Protein AF-A0A2N7VJ73-F1 (afdb_monomer)

Foldseek 3Di:
DVVVVVVVVVVVVVVLVVLLVVLVWDKDFPDDDDPDTDIDTDDDVSSVVSSVVVVVVVVVVPDDD

Organism: NCBI:txid564714

Structure (mmCIF, N/CA/C/O backbone):
data_AF-A0A2N7VJ73-F1
#
_entry.id   AF-A0A2N7VJ73-F1
#
loop_
_atom_site.group_PDB
_atom_site.id
_atom_site.type_symbol
_atom_site.label_atom_id
_atom_site.label_alt_id
_atom_site.label_comp_id
_atom_site.label_asym_id
_atom_site.label_entity_id
_atom_site.label_seq_id
_atom_site.pdbx_PDB_ins_code
_atom_site.Cartn_x
_atom_site.Cartn_y
_atom_site.Cartn_z
_atom_site.occupancy
_atom_site.B_iso_or_equiv
_atom_site.auth_seq_id
_atom_site.auth_comp_id
_atom_site.auth_asym_id
_atom_site.auth_atom_id
_atom_site.pdbx_PDB_model_num
ATOM 1 N N . MET A 1 1 ? -16.330 24.366 -5.050 1.00 54.88 1 MET A N 1
ATOM 2 C CA . MET A 1 1 ? -14.883 24.192 -5.296 1.00 54.88 1 MET A CA 1
ATOM 3 C C . MET A 1 1 ? -14.257 23.147 -4.363 1.00 54.88 1 MET A C 1
ATOM 5 O O . MET A 1 1 ? -13.571 22.273 -4.862 1.00 54.88 1 MET A O 1
AT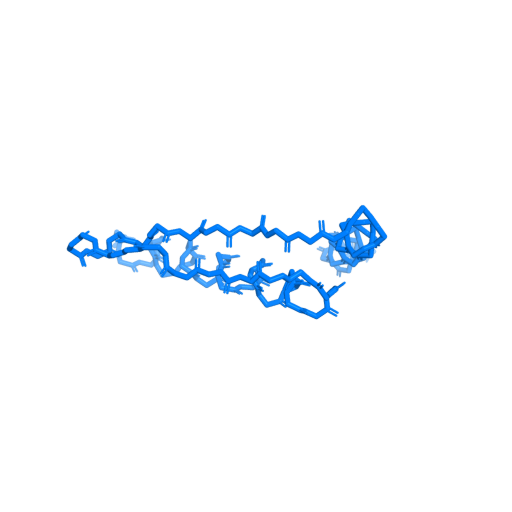OM 9 N N . SER A 1 2 ? -14.540 23.139 -3.051 1.00 60.03 2 SER A N 1
ATOM 10 C CA . SER A 1 2 ? -13.883 22.221 -2.090 1.00 60.03 2 SER A CA 1
ATOM 11 C C . SER A 1 2 ? -14.239 20.729 -2.218 1.00 60.03 2 SER A C 1
ATOM 13 O O . SER A 1 2 ? -13.442 19.888 -1.834 1.00 60.03 2 SER A O 1
ATOM 15 N N . SER A 1 3 ? -15.405 20.375 -2.775 1.00 62.88 3 SER A N 1
ATOM 16 C CA . SER A 1 3 ? -15.851 18.970 -2.856 1.00 62.88 3 SER A CA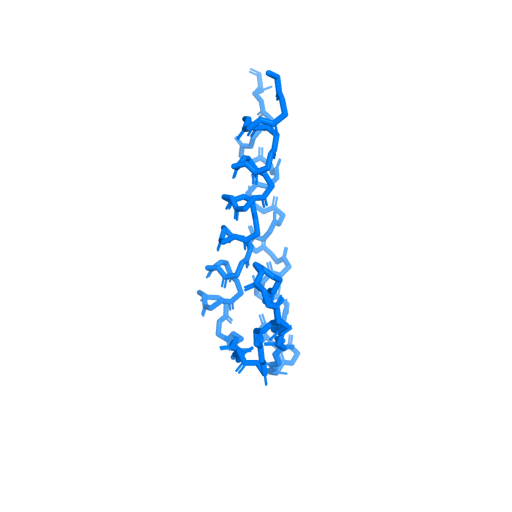 1
ATOM 17 C C . SER A 1 3 ? -15.204 18.159 -3.989 1.00 62.88 3 SER A C 1
ATOM 19 O O . SER A 1 3 ? -15.224 16.933 -3.924 1.00 62.88 3 SER A O 1
ATOM 21 N N . GLN A 1 4 ? -14.675 18.810 -5.032 1.00 62.09 4 GLN A N 1
ATOM 22 C CA . GLN A 1 4 ? -14.030 18.120 -6.162 1.00 62.09 4 GLN A CA 1
ATOM 23 C C . GLN A 1 4 ? -12.591 17.723 -5.827 1.00 62.09 4 GLN A C 1
ATOM 25 O O . GLN A 1 4 ? -12.227 16.571 -6.032 1.00 62.09 4 GLN A O 1
ATOM 30 N N . ALA A 1 5 ? -11.827 18.629 -5.207 1.00 63.97 5 ALA A N 1
ATOM 31 C CA . ALA A 1 5 ? -10.448 18.366 -4.801 1.00 63.97 5 ALA A CA 1
ATOM 32 C C . ALA A 1 5 ? -10.341 17.174 -3.832 1.00 63.97 5 ALA A C 1
ATOM 34 O O . ALA A 1 5 ? -9.500 16.304 -4.018 1.00 63.97 5 ALA A O 1
ATOM 35 N N . THR A 1 6 ? -11.248 17.068 -2.852 1.00 63.56 6 THR A N 1
ATOM 36 C CA . THR A 1 6 ? -11.272 15.933 -1.911 1.00 63.56 6 THR A CA 1
ATOM 37 C C . THR A 1 6 ? -11.595 14.606 -2.597 1.00 63.56 6 THR A C 1
ATOM 39 O O . THR A 1 6 ? -11.082 13.566 -2.191 1.00 63.56 6 THR A O 1
ATOM 42 N N . LYS A 1 7 ? -12.433 14.629 -3.641 1.00 67.88 7 LYS A N 1
ATOM 43 C CA . LYS A 1 7 ? -12.777 13.427 -4.405 1.00 67.88 7 LYS A CA 1
ATOM 44 C C . LYS A 1 7 ? -11.583 12.957 -5.239 1.00 67.88 7 LYS A C 1
ATOM 46 O O . LYS A 1 7 ? -11.187 11.813 -5.101 1.00 67.88 7 LYS A O 1
ATOM 51 N N . GLN A 1 8 ? -10.927 13.867 -5.959 1.00 69.94 8 GLN A N 1
ATOM 52 C CA . GLN A 1 8 ? -9.723 13.559 -6.742 1.00 69.94 8 GLN A CA 1
ATOM 53 C C . GLN A 1 8 ? -8.555 13.043 -5.894 1.00 69.94 8 GLN A C 1
ATOM 55 O O . GLN A 1 8 ? -7.868 12.121 -6.314 1.00 69.94 8 GLN A O 1
ATOM 60 N N . THR A 1 9 ? -8.338 13.584 -4.690 1.00 73.38 9 THR A N 1
ATOM 61 C CA . THR A 1 9 ? -7.324 13.032 -3.775 1.00 73.38 9 THR A CA 1
ATOM 62 C C . THR A 1 9 ? -7.690 11.627 -3.296 1.00 73.38 9 THR A C 1
ATOM 64 O O . THR A 1 9 ? -6.804 10.794 -3.155 1.00 73.38 9 THR A O 1
ATOM 67 N N . THR A 1 10 ? -8.976 11.352 -3.055 1.00 75.56 10 THR A N 1
ATOM 68 C CA . THR A 1 10 ? -9.430 10.017 -2.627 1.00 75.56 10 THR A CA 1
ATOM 69 C C . THR A 1 10 ? -9.241 8.996 -3.745 1.00 75.56 10 THR A C 1
ATOM 71 O O . THR A 1 10 ? -8.671 7.940 -3.499 1.00 75.56 10 THR A O 1
ATOM 74 N N . ASP A 1 11 ? -9.641 9.354 -4.966 1.00 81.38 11 ASP A N 1
ATOM 75 C CA . ASP A 1 11 ? -9.506 8.503 -6.150 1.00 81.38 11 ASP A CA 1
ATOM 76 C C . ASP A 1 11 ? -8.016 8.177 -6.406 1.00 81.38 11 ASP A C 1
ATOM 78 O O . ASP A 1 11 ? -7.649 7.013 -6.527 1.00 81.38 11 ASP A O 1
ATOM 82 N N . ALA A 1 12 ? -7.123 9.174 -6.316 1.00 85.06 12 ALA A N 1
ATOM 83 C CA . ALA A 1 12 ? -5.679 8.962 -6.459 1.00 85.06 12 ALA A CA 1
ATOM 84 C C . ALA A 1 12 ? -5.072 8.061 -5.364 1.00 85.06 12 ALA A C 1
ATOM 86 O O . ALA A 1 12 ? -4.122 7.319 -5.617 1.00 85.06 12 ALA A O 1
ATOM 87 N N . VAL A 1 13 ? -5.589 8.127 -4.132 1.00 90.12 13 V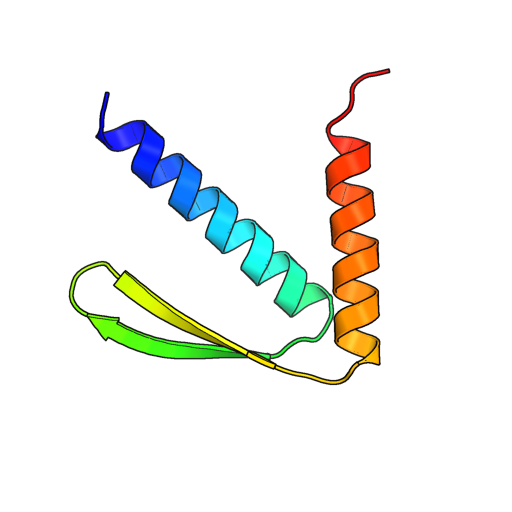AL A N 1
ATOM 88 C CA . VAL A 1 13 ? -5.153 7.231 -3.050 1.00 90.12 13 VAL A CA 1
ATOM 89 C C . VAL A 1 13 ? -5.621 5.803 -3.322 1.00 90.12 13 VAL A C 1
ATOM 91 O O . VAL A 1 13 ? -4.826 4.874 -3.172 1.00 90.12 13 VAL A O 1
ATOM 94 N N . ASP A 1 14 ? -6.871 5.614 -3.743 1.00 92.50 14 ASP A N 1
ATOM 95 C CA . ASP A 1 14 ? -7.408 4.290 -4.057 1.00 92.50 14 ASP A CA 1
ATOM 96 C C . ASP A 1 14 ? -6.648 3.635 -5.230 1.00 92.50 14 ASP A C 1
ATOM 98 O O . ASP A 1 14 ? 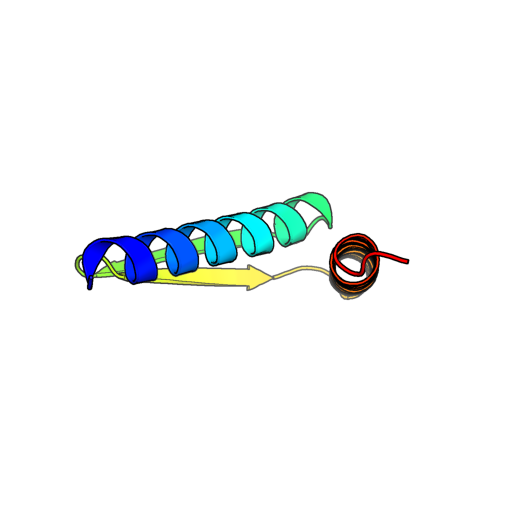-6.290 2.458 -5.119 1.00 92.50 14 ASP A O 1
ATOM 102 N N . ASP A 1 15 ? -6.275 4.405 -6.260 1.00 93.88 15 ASP A N 1
ATOM 103 C CA . ASP A 1 15 ? -5.461 3.942 -7.395 1.00 93.88 15 ASP A CA 1
ATOM 104 C C . ASP A 1 15 ? -4.073 3.440 -6.951 1.00 93.88 15 ASP A C 1
ATOM 106 O O . ASP A 1 15 ? -3.618 2.360 -7.340 1.00 93.88 15 ASP A O 1
ATOM 110 N N . VAL A 1 16 ? -3.390 4.190 -6.078 1.00 95.06 16 VAL A N 1
ATOM 111 C CA . VAL A 1 16 ? -2.076 3.793 -5.539 1.00 95.06 16 VAL A CA 1
ATOM 112 C C . VAL A 1 16 ? -2.186 2.526 -4.689 1.00 95.06 16 VAL A C 1
ATOM 114 O O . VAL A 1 16 ? -1.320 1.648 -4.750 1.00 95.06 16 VAL A O 1
ATOM 117 N N . LEU A 1 17 ? -3.251 2.403 -3.894 1.00 96.81 17 LEU A N 1
ATOM 118 C CA . LEU A 1 17 ? -3.486 1.215 -3.078 1.00 96.81 17 LEU A CA 1
ATOM 119 C C . LEU A 1 17 ? -3.837 -0.007 -3.930 1.00 96.81 17 LEU A C 1
ATOM 121 O O . LEU A 1 17 ? -3.444 -1.122 -3.587 1.00 96.81 17 LEU A O 1
ATOM 125 N N . GLU A 1 18 ? -4.564 0.169 -5.030 1.00 96.81 18 GLU A N 1
ATOM 126 C CA . GLU A 1 18 ? -4.810 -0.894 -6.002 1.00 96.81 18 GLU A CA 1
ATOM 127 C C . GLU A 1 18 ? -3.509 -1.351 -6.667 1.00 96.81 18 GLU A C 1
ATOM 129 O O . GLU A 1 18 ? -3.220 -2.550 -6.692 1.00 96.81 18 GLU A O 1
ATOM 134 N N . LEU A 1 19 ? -2.661 -0.411 -7.089 1.00 97.62 19 LEU A N 1
ATOM 135 C CA . LEU A 1 19 ? -1.346 -0.711 -7.650 1.00 97.62 19 LEU A CA 1
ATOM 136 C C . LEU A 1 19 ? -0.471 -1.515 -6.674 1.00 97.62 19 LEU A C 1
ATOM 138 O O . LEU A 1 19 ? 0.164 -2.498 -7.062 1.00 97.62 19 LEU A O 1
ATOM 142 N N . ALA A 1 20 ? -0.478 -1.149 -5.389 1.00 98.19 20 ALA A N 1
ATOM 143 C CA . ALA A 1 20 ? 0.231 -1.885 -4.344 1.00 98.19 20 ALA A CA 1
ATOM 144 C C . ALA A 1 20 ? -0.283 -3.329 -4.199 1.00 98.19 20 ALA A C 1
ATOM 146 O O . ALA A 1 20 ? 0.520 -4.265 -4.131 1.00 98.19 20 ALA A O 1
ATOM 147 N N . ARG A 1 21 ? -1.608 -3.535 -4.208 1.00 98.19 21 ARG A N 1
ATOM 148 C CA . ARG A 1 21 ? -2.208 -4.882 -4.150 1.00 98.19 21 ARG A CA 1
ATOM 149 C C . ARG A 1 21 ? -1.836 -5.717 -5.372 1.00 98.19 21 ARG A C 1
ATOM 151 O O . ARG A 1 21 ? -1.436 -6.869 -5.215 1.00 98.19 21 ARG A O 1
ATOM 158 N N . ASN A 1 22 ? -1.887 -5.128 -6.564 1.00 98.25 22 ASN A N 1
ATOM 159 C CA . ASN A 1 22 ? -1.524 -5.799 -7.815 1.00 98.25 22 ASN A CA 1
ATOM 160 C C . ASN A 1 22 ? -0.040 -6.203 -7.847 1.00 98.25 22 ASN A C 1
ATOM 162 O O . ASN A 1 22 ? 0.310 -7.263 -8.365 1.00 98.25 22 ASN A O 1
ATOM 166 N N . ALA A 1 23 ? 0.831 -5.412 -7.218 1.00 98.38 23 ALA A N 1
ATOM 167 C CA . ALA A 1 23 ? 2.245 -5.737 -7.043 1.00 98.38 23 ALA A CA 1
ATOM 168 C C . ALA A 1 23 ? 2.518 -6.826 -5.982 1.00 98.38 23 ALA A C 1
ATOM 170 O O . ALA A 1 23 ? 3.660 -7.270 -5.825 1.00 98.38 23 ALA A O 1
ATOM 171 N N . GLY A 1 24 ? 1.489 -7.280 -5.260 1.00 98.12 24 GLY A N 1
ATOM 172 C CA . GLY A 1 24 ? 1.597 -8.298 -4.218 1.00 98.12 24 GLY A CA 1
ATOM 173 C C . GLY A 1 24 ? 2.024 -7.746 -2.858 1.00 98.12 24 GLY A C 1
ATOM 174 O O . GLY A 1 24 ? 2.643 -8.474 -2.077 1.00 98.12 24 GLY A O 1
ATOM 175 N N . LEU A 1 25 ? 1.754 -6.466 -2.584 1.00 98.69 25 LEU A N 1
ATOM 176 C CA . LEU A 1 25 ? 1.856 -5.891 -1.244 1.00 98.69 25 LEU A CA 1
ATOM 177 C C . LEU A 1 25 ? 0.542 -6.104 -0.481 1.00 98.69 25 LEU A C 1
ATOM 179 O O . LEU A 1 25 ? -0.553 -6.039 -1.043 1.00 98.69 25 LEU A O 1
ATOM 183 N N . LEU A 1 26 ? 0.655 -6.333 0.824 1.00 98.50 26 LEU A N 1
ATOM 184 C CA . LEU A 1 26 ? -0.474 -6.355 1.741 1.00 98.50 26 LEU A CA 1
ATOM 185 C C . LEU A 1 26 ? -0.858 -4.917 2.092 1.00 98.50 26 LEU A C 1
ATOM 187 O O . LEU A 1 26 ? -0.026 -4.165 2.595 1.00 98.50 26 LEU A O 1
ATOM 191 N N . VAL A 1 27 ? -2.124 -4.570 1.871 1.00 98.06 27 VAL A N 1
ATOM 192 C CA . VAL A 1 27 ? -2.723 -3.308 2.316 1.00 98.06 27 VAL A CA 1
ATOM 193 C C . VAL A 1 27 ? -3.684 -3.603 3.462 1.00 98.06 27 VAL A C 1
ATOM 195 O O . VAL A 1 27 ? -4.697 -4.273 3.253 1.00 98.06 27 VAL A O 1
ATOM 198 N N . THR A 1 28 ? -3.394 -3.074 4.648 1.00 97.81 28 THR A N 1
ATOM 199 C CA . THR A 1 28 ? -4.199 -3.269 5.863 1.00 97.81 28 THR A CA 1
ATOM 200 C C . THR A 1 28 ? -4.835 -1.950 6.284 1.00 97.81 28 THR A C 1
ATOM 202 O O . THR A 1 28 ? -4.181 -0.914 6.240 1.00 97.81 28 THR A O 1
ATOM 205 N N . LEU A 1 29 ? -6.111 -1.974 6.683 1.00 96.94 29 LEU A N 1
ATOM 206 C CA . LEU A 1 29 ? -6.757 -0.851 7.366 1.00 96.94 29 LEU A CA 1
ATOM 207 C C . LEU A 1 29 ? -6.544 -1.012 8.870 1.00 96.94 29 LEU A C 1
ATOM 209 O O . LEU A 1 29 ? -7.175 -1.863 9.493 1.00 96.94 29 LEU A O 1
ATOM 213 N N . ASP A 1 30 ? -5.671 -0.188 9.437 1.00 97.19 30 ASP A N 1
ATOM 214 C CA . ASP A 1 30 ? -5.317 -0.242 10.858 1.00 97.19 30 ASP A CA 1
ATOM 215 C C . ASP A 1 30 ? -6.343 0.494 11.726 1.00 97.19 30 ASP A C 1
ATOM 217 O O . ASP A 1 30 ? -6.519 0.189 12.905 1.00 97.19 30 ASP A O 1
ATOM 221 N N . GLY A 1 31 ? -7.057 1.456 11.139 1.00 97.25 31 GLY A N 1
ATOM 222 C CA . GLY A 1 31 ? -8.137 2.165 11.806 1.00 97.25 31 GLY A CA 1
ATOM 223 C C . GLY A 1 31 ? -8.774 3.240 10.937 1.00 97.25 31 GLY A C 1
ATOM 224 O O . GLY A 1 31 ? -8.248 3.630 9.895 1.00 97.25 31 GLY A O 1
ATOM 225 N N . GLN A 1 32 ? -9.918 3.744 11.388 1.00 97.38 32 GLN A N 1
ATOM 226 C CA . GLN A 1 32 ? -10.580 4.891 10.781 1.00 97.38 32 GLN A CA 1
ATOM 227 C C . GLN A 1 32 ? -11.073 5.829 11.880 1.00 97.38 32 GLN A C 1
ATOM 229 O O . GLN A 1 32 ? -11.818 5.414 12.769 1.00 97.38 32 GLN A O 1
ATOM 234 N N . ILE A 1 33 ? -10.675 7.098 11.805 1.00 95.38 33 ILE A N 1
ATOM 235 C CA . ILE A 1 33 ? -11.135 8.144 12.723 1.00 95.38 33 ILE A CA 1
ATOM 236 C C . ILE A 1 33 ? -11.854 9.203 11.893 1.00 95.38 33 ILE A C 1
ATOM 238 O O . ILE A 1 33 ? -1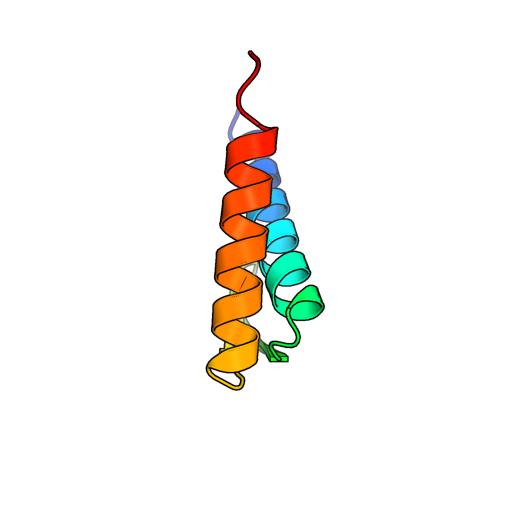1.264 9.892 11.062 1.00 95.38 33 ILE A O 1
ATOM 242 N N . GLY A 1 34 ? -13.168 9.319 12.090 1.00 94.25 34 GLY A N 1
ATOM 243 C CA . GLY A 1 34 ? -14.007 10.162 11.241 1.00 94.25 34 GLY A CA 1
ATOM 244 C C . GLY A 1 34 ? -13.950 9.713 9.775 1.00 94.25 34 GLY A C 1
ATOM 245 O O . GLY A 1 34 ? -14.362 8.601 9.441 1.00 94.25 34 GLY A O 1
ATOM 246 N N . ARG A 1 35 ? -13.460 10.591 8.892 1.00 87.75 35 ARG A N 1
ATOM 247 C CA . ARG A 1 35 ? -13.295 10.311 7.451 1.00 87.75 35 ARG A CA 1
ATOM 248 C C . ARG A 1 35 ? -11.879 9.863 7.078 1.00 87.75 35 ARG A C 1
ATOM 250 O O . ARG A 1 35 ? -11.677 9.475 5.934 1.00 87.75 35 ARG A O 1
ATOM 257 N N . GLU A 1 36 ? -10.940 9.917 8.019 1.00 91.38 36 GLU A N 1
ATOM 258 C CA . GLU A 1 36 ? -9.537 9.584 7.786 1.00 91.38 36 GLU A CA 1
ATOM 259 C C . GLU A 1 36 ? -9.308 8.085 7.978 1.00 91.38 36 GLU A C 1
ATOM 261 O O . GLU A 1 36 ? -9.673 7.529 9.020 1.00 91.38 36 GLU A O 1
ATOM 266 N N . LYS A 1 37 ? -8.701 7.436 6.982 1.00 93.56 37 LYS A N 1
ATOM 267 C CA . LYS A 1 37 ? -8.310 6.024 7.033 1.00 93.56 37 LYS A CA 1
ATOM 268 C C . LYS A 1 37 ? -6.811 5.925 7.297 1.00 93.56 37 LYS A C 1
ATOM 270 O O . LYS A 1 37 ? -6.017 6.531 6.588 1.00 93.56 37 LYS A O 1
ATOM 275 N N . TYR A 1 38 ? -6.429 5.103 8.264 1.00 95.56 38 TYR A N 1
ATOM 276 C CA . TYR A 1 38 ? -5.036 4.792 8.568 1.00 95.56 38 TYR A CA 1
ATOM 277 C C . TYR A 1 38 ? -4.718 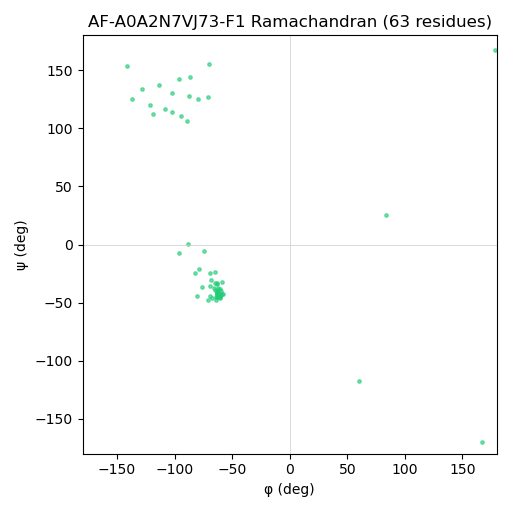3.421 7.993 1.00 95.56 38 TYR A C 1
ATOM 279 O O . TYR A 1 38 ? -5.321 2.427 8.401 1.00 95.56 38 TYR A O 1
ATOM 287 N N . GLN A 1 39 ? -3.827 3.379 7.005 1.00 96.31 39 GLN A N 1
ATOM 288 C CA . GLN A 1 39 ? -3.527 2.158 6.270 1.00 96.31 39 GLN A CA 1
ATOM 289 C C . GLN A 1 39 ? -2.027 1.880 6.228 1.00 96.31 39 GLN A C 1
ATOM 291 O O . GLN A 1 39 ? -1.234 2.760 5.896 1.00 96.31 39 GLN A O 1
ATOM 296 N N . SER A 1 40 ? -1.664 0.631 6.503 1.00 97.50 40 SER A N 1
ATOM 297 C CA . SER A 1 40 ? -0.313 0.103 6.341 1.00 97.50 40 SER A CA 1
ATOM 298 C C . SER A 1 40 ? -0.170 -0.603 4.998 1.00 97.50 40 SER A C 1
ATOM 300 O O . SER A 1 40 ? -1.075 -1.318 4.561 1.00 97.50 40 SER A O 1
ATOM 302 N N . VAL A 1 41 ? 1.000 -0.458 4.373 1.00 98.06 41 VAL A N 1
ATOM 303 C CA . VAL A 1 41 ? 1.398 -1.225 3.186 1.00 98.06 41 VAL A CA 1
ATOM 304 C C . VAL A 1 41 ? 2.689 -1.973 3.501 1.00 98.06 41 VAL A C 1
ATOM 306 O O . VAL A 1 41 ? 3.697 -1.353 3.833 1.00 98.06 41 VAL A O 1
ATOM 309 N N . ALA A 1 42 ? 2.666 -3.302 3.420 1.00 98.06 42 ALA A N 1
ATOM 310 C CA . ALA A 1 42 ? 3.801 -4.147 3.789 1.00 98.06 42 ALA A CA 1
ATOM 311 C C . ALA A 1 42 ? 3.968 -5.339 2.839 1.00 98.06 42 ALA A C 1
ATOM 313 O O . ALA A 1 42 ? 3.013 -5.816 2.232 1.00 98.06 42 ALA A O 1
ATOM 314 N N . GLY A 1 43 ? 5.190 -5.855 2.716 1.00 97.69 43 GLY A N 1
ATOM 315 C CA . GLY A 1 43 ? 5.477 -7.027 1.894 1.00 97.69 43 GLY A CA 1
ATOM 316 C C . GLY A 1 43 ? 6.968 -7.226 1.653 1.00 97.69 43 GLY A C 1
ATOM 317 O O . GLY A 1 43 ? 7.809 -6.581 2.277 1.00 97.69 43 GLY A O 1
ATOM 318 N N . SER A 1 44 ? 7.299 -8.144 0.745 1.00 98.62 44 SER A N 1
ATOM 319 C CA . SER A 1 44 ? 8.689 -8.394 0.354 1.00 98.62 44 SER A CA 1
ATOM 320 C C . SER A 1 44 ? 9.270 -7.228 -0.455 1.00 98.62 44 SER 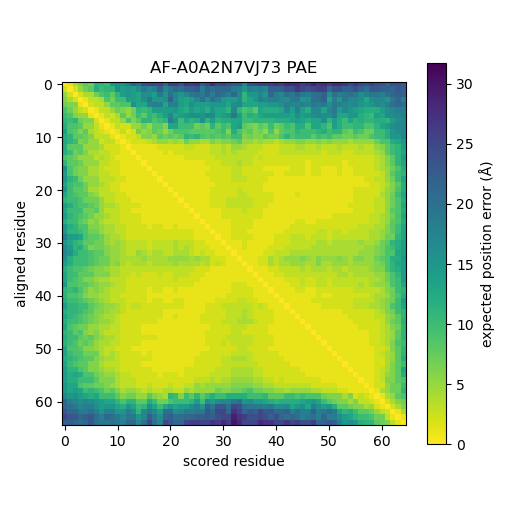A C 1
ATOM 322 O O . SER A 1 44 ? 8.540 -6.527 -1.159 1.00 98.62 44 SER A O 1
ATOM 324 N N . LEU A 1 45 ? 10.601 -7.077 -0.446 1.00 98.56 45 LEU A N 1
ATOM 325 C CA . LEU A 1 45 ? 11.279 -6.131 -1.342 1.00 98.56 45 LEU A CA 1
ATOM 326 C C . LEU A 1 45 ? 11.001 -6.439 -2.820 1.00 98.56 45 LEU A C 1
ATOM 328 O O . LEU A 1 45 ? 10.894 -5.520 -3.619 1.00 98.56 45 LEU A O 1
ATOM 332 N N . THR A 1 46 ? 10.821 -7.708 -3.196 1.00 98.62 46 THR A N 1
ATOM 333 C CA . THR A 1 46 ? 10.452 -8.084 -4.568 1.00 98.62 46 THR A CA 1
ATOM 334 C C . THR A 1 46 ? 9.086 -7.524 -4.965 1.00 98.62 46 THR A C 1
ATOM 336 O O . THR A 1 46 ? 8.956 -6.965 -6.051 1.00 98.62 46 THR A O 1
ATOM 339 N N . SER A 1 47 ? 8.080 -7.629 -4.091 1.00 98.56 47 SER A N 1
ATOM 340 C CA . SER A 1 47 ? 6.759 -7.020 -4.307 1.00 98.56 47 SER A CA 1
ATOM 341 C C . SER A 1 47 ? 6.864 -5.495 -4.379 1.00 98.56 47 SER A C 1
ATOM 343 O O . SER A 1 47 ? 6.242 -4.865 -5.228 1.00 98.56 47 SER A O 1
ATOM 345 N N . PHE A 1 48 ? 7.705 -4.899 -3.530 1.00 98.50 48 PHE A N 1
ATOM 346 C CA . PHE A 1 48 ? 7.949 -3.459 -3.551 1.00 98.50 48 PHE A CA 1
ATOM 347 C C . PHE A 1 48 ? 8.587 -2.993 -4.868 1.00 98.50 48 PHE A C 1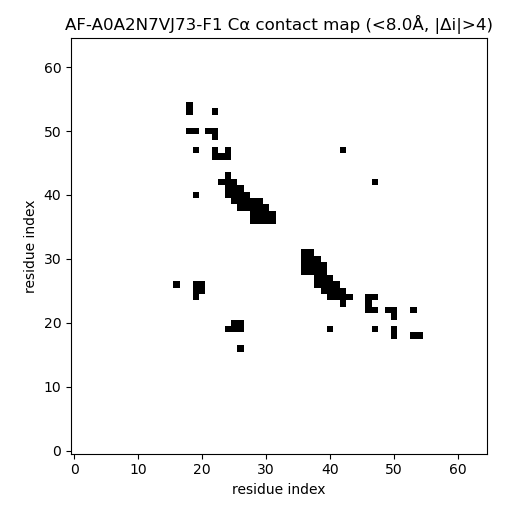
ATOM 349 O O . PHE A 1 48 ? 8.152 -1.999 -5.438 1.00 98.50 48 PHE A O 1
ATOM 356 N N . MET A 1 49 ? 9.559 -3.735 -5.406 1.00 98.50 49 MET A N 1
ATOM 357 C CA . MET A 1 49 ? 10.155 -3.414 -6.707 1.00 98.50 49 MET A CA 1
ATOM 358 C C . MET A 1 49 ? 9.130 -3.499 -7.844 1.00 98.50 49 MET A C 1
ATOM 360 O O . MET A 1 49 ? 9.071 -2.588 -8.661 1.00 98.50 49 MET A O 1
ATOM 364 N N . ARG A 1 50 ? 8.256 -4.518 -7.848 1.00 98.38 50 ARG A N 1
ATOM 365 C CA . ARG A 1 50 ? 7.154 -4.619 -8.826 1.00 98.38 50 ARG A CA 1
ATOM 366 C C . ARG A 1 50 ? 6.208 -3.424 -8.758 1.00 98.38 50 ARG A C 1
ATOM 368 O O . ARG A 1 50 ? 5.773 -2.936 -9.793 1.00 98.38 50 ARG A O 1
ATOM 375 N N . PHE A 1 51 ? 5.909 -2.947 -7.551 1.00 98.38 51 PHE A N 1
ATOM 376 C CA . PHE A 1 51 ? 5.106 -1.742 -7.357 1.00 98.38 51 PHE A CA 1
ATOM 377 C C . PHE A 1 51 ? 5.790 -0.511 -7.961 1.00 98.38 51 PHE A C 1
ATOM 379 O O . PHE A 1 51 ? 5.142 0.261 -8.660 1.00 98.38 51 PHE A O 1
ATOM 386 N N . VAL A 1 52 ? 7.096 -0.342 -7.731 1.00 97.44 52 VAL A N 1
ATOM 387 C CA . VAL A 1 52 ? 7.871 0.775 -8.293 1.00 97.44 52 VAL A CA 1
ATOM 388 C C . VAL A 1 52 ? 7.890 0.734 -9.821 1.00 97.44 52 VAL A C 1
ATOM 390 O O . VAL A 1 52 ? 7.732 1.779 -10.452 1.00 97.44 52 VAL A O 1
ATOM 393 N N . ASP A 1 53 ? 8.068 -0.444 -10.417 1.00 97.56 53 ASP A N 1
ATOM 394 C CA . ASP A 1 53 ? 8.063 -0.602 -11.873 1.00 97.56 53 ASP A CA 1
ATOM 395 C C . ASP A 1 53 ? 6.686 -0.262 -12.457 1.00 97.56 53 ASP A C 1
ATOM 397 O O . ASP A 1 53 ? 6.590 0.573 -13.354 1.00 97.56 53 ASP A O 1
ATOM 401 N N . ALA A 1 54 ? 5.614 -0.795 -11.866 1.00 96.00 54 ALA A N 1
ATOM 402 C CA . ALA A 1 54 ? 4.251 -0.493 -12.292 1.00 96.00 54 ALA A CA 1
ATOM 403 C C . ALA A 1 54 ? 3.902 1.000 -12.117 1.00 96.00 54 ALA A C 1
ATOM 405 O O . ALA A 1 54 ? 3.268 1.596 -12.981 1.00 96.00 54 ALA A O 1
ATOM 406 N N . LEU A 1 55 ? 4.375 1.645 -11.044 1.00 94.88 55 LEU A N 1
ATOM 407 C CA . LEU A 1 55 ? 4.187 3.084 -10.830 1.00 94.88 55 LEU A CA 1
ATOM 408 C C . LEU A 1 55 ? 4.875 3.912 -11.919 1.00 94.88 55 LEU A C 1
ATOM 410 O O . LEU A 1 55 ? 4.311 4.893 -12.401 1.00 94.88 55 LEU A O 1
ATOM 414 N N . ARG A 1 56 ? 6.091 3.525 -12.318 1.00 94.69 56 ARG A N 1
ATOM 415 C CA . ARG A 1 56 ? 6.818 4.191 -13.407 1.00 94.69 56 ARG A CA 1
ATOM 416 C C . ARG A 1 56 ? 6.084 4.052 -14.734 1.00 94.69 56 ARG A C 1
ATOM 418 O O . ARG A 1 56 ? 5.993 5.038 -15.457 1.00 94.69 56 ARG A O 1
ATOM 425 N N . GLU A 1 57 ? 5.551 2.873 -15.039 1.00 92.50 57 GLU A N 1
ATOM 426 C CA . GLU A 1 57 ? 4.760 2.644 -16.253 1.00 92.50 57 GLU A CA 1
ATOM 427 C C . GLU A 1 57 ? 3.515 3.538 -16.294 1.00 92.50 57 GLU A C 1
ATOM 429 O O . GLU A 1 57 ? 3.277 4.195 -17.307 1.00 92.50 57 GLU A O 1
ATOM 434 N N . THR A 1 58 ? 2.783 3.653 -15.180 1.00 88.69 58 THR A N 1
ATOM 435 C CA . THR A 1 58 ? 1.618 4.546 -15.078 1.00 88.69 58 THR A CA 1
ATOM 436 C C . THR A 1 58 ? 1.994 6.009 -15.317 1.00 88.69 58 THR A C 1
ATOM 438 O O . THR A 1 58 ? 1.303 6.709 -16.051 1.00 88.69 58 THR A O 1
ATOM 441 N N . LEU A 1 59 ? 3.114 6.474 -14.752 1.00 86.19 59 LEU A N 1
ATOM 442 C CA . LEU A 1 59 ? 3.585 7.853 -14.939 1.00 86.19 59 LEU A CA 1
ATOM 443 C C . LEU A 1 59 ? 4.056 8.140 -16.372 1.00 86.19 59 LEU A C 1
ATOM 445 O O . LEU A 1 59 ? 3.960 9.275 -16.82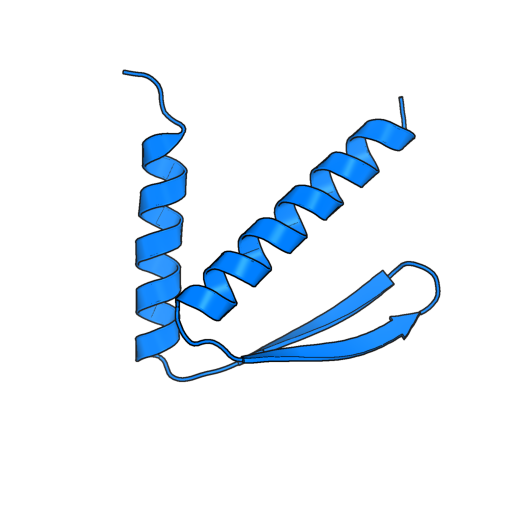9 1.00 86.19 59 LEU A O 1
ATOM 449 N N . VAL A 1 60 ? 4.577 7.133 -17.078 1.00 82.94 60 VAL A N 1
ATOM 450 C CA . VAL A 1 60 ? 4.984 7.260 -18.487 1.00 82.94 60 VAL A CA 1
ATOM 451 C C . VAL A 1 60 ? 3.768 7.248 -19.416 1.00 82.94 60 VAL A C 1
ATOM 453 O O . VAL A 1 60 ? 3.757 7.986 -20.397 1.00 82.94 60 VAL A O 1
ATOM 456 N N . ALA A 1 61 ? 2.738 6.457 -19.105 1.00 72.81 61 ALA A N 1
ATOM 457 C CA . ALA A 1 61 ? 1.508 6.383 -19.895 1.00 72.81 61 ALA A CA 1
ATOM 458 C C . ALA A 1 61 ? 0.700 7.696 -19.902 1.00 72.81 61 ALA A C 1
ATOM 460 O O . ALA A 1 61 ? -0.058 7.936 -20.840 1.00 72.81 61 ALA A O 1
ATOM 461 N N . ASP A 1 62 ? 0.883 8.547 -18.889 1.00 61.38 62 ASP A N 1
ATOM 462 C CA . ASP A 1 62 ? 0.181 9.829 -18.736 1.00 61.38 62 ASP A CA 1
ATOM 463 C C . ASP A 1 62 ? 0.897 11.010 -19.435 1.00 61.38 62 ASP A C 1
ATOM 465 O O . ASP A 1 62 ? 0.429 12.149 -19.401 1.00 61.38 62 ASP A O 1
ATOM 469 N N . VAL A 1 63 ? 2.037 10.760 -20.102 1.00 52.34 63 VAL A N 1
ATOM 470 C CA . VAL A 1 63 ? 2.722 11.752 -20.947 1.00 52.34 63 VAL A CA 1
ATOM 471 C C . VAL A 1 63 ? 2.270 11.573 -22.403 1.00 52.34 63 VAL A C 1
ATOM 473 O O . VAL A 1 63 ? 2.646 10.583 -23.034 1.00 52.34 63 VAL A O 1
ATOM 476 N N . PRO A 1 64 ? 1.502 12.515 -22.985 1.00 51.53 64 PRO A N 1
ATOM 477 C CA . PRO A 1 64 ? 1.206 12.475 -24.408 1.00 51.53 64 PRO A CA 1
ATOM 478 C C . PRO A 1 64 ? 2.482 12.812 -25.195 1.00 51.53 64 PRO A C 1
ATOM 480 O O . PRO A 1 64 ? 3.121 13.835 -24.937 1.00 51.53 64 PRO A O 1
ATOM 483 N N . ILE A 1 65 ? 2.850 11.936 -26.134 1.00 56.47 65 ILE A N 1
ATOM 484 C CA . ILE A 1 65 ? 3.820 12.232 -27.204 1.00 56.47 65 ILE A CA 1
ATOM 485 C C . ILE A 1 65 ? 3.255 13.230 -28.213 1.00 56.47 65 ILE A C 1
ATOM 487 O O . ILE A 1 65 ? 2.041 13.150 -28.513 1.00 56.47 65 ILE A O 1
#

Secondary structure (DSSP, 8-state):
-HHHHHHHHHHHHHHHHHHHHHTT-EEEEEEEETTEEEEEEE--HHHHHHHHHHHHHHHHHTS--

Nearest PDB structures (foldseek):
  3vke-assembly4_D  TM=5.774E-01  e=1.484E-01  Homo sapiens
  3vke-assembly1_A  TM=5.897E-01  e=4.239E-01  Homo sapiens
  5wwx-assembly1_A  TM=4.045E-01  e=4.573E+00  Homo sapiens
  5www-assembly1_A  TM=3.588E-01  e=2.613E+00  Homo sapiens

Solvent-accessible surface area (backbone atoms only — not comparable to full-atom values): 3834 Å² total; per-residue (Å²): 122,75,72,56,58,58,48,55,55,49,53,55,51,51,52,53,52,49,47,34,45,75,27,59,29,49,75,43,80,79,47,70,62,94,90,49,74,43,69,49,78,48,68,53,71,68,25,50,50,44,27,52,53,54,52,50,51,56,61,55,71,74,53,86,129

Sequence (65 aa):
MSSQATKQTTDAVDDVLELARNAGLLVTLDGQIGREKYQSVAGSLTSFMRFVDALRETLVADVPI

pLDDT: mean 87.93, std 14.47, range [51.53, 98.69]

Mean predicted aligned error: 6.08 Å

Radius of gyration: 14.02 Å; Cα contacts (8 Å, |Δi|>4): 51; chains: 1; bounding box: 27×33×40 Å